Protein AF-A0A3R6Y8K6-F1 (afdb_monomer_lite)

InterPro domains:
  IPR016435 Diphthamide synthesis DPH1/DPH2 [PF01866] (49-139)
  IPR016435 Diphthamide synthesis DPH1/DPH2 [PTHR10762] (1-139)
  IPR016435 Diphthamide synthesis DPH1/DPH2 [SFLDS00032] (7-139)
  IPR016435 Diphthamide synthesis DPH1/DPH2 [TIGR00322] (26-139)
  IPR042263 Diphthamide synthesis DPH1/DPH2, domain 1 [G3DSA:3.40.50.11840] (29-134)

pLDDT: mean 78.63, std 16.56, range [36.56, 95.0]

Radius of gyration: 15.72 Å; chains: 1; bounding box: 45×36×40 Å

Structure (mmCIF, N/CA/C/O backbone):
data_AF-A0A3R6Y8K6-F1
#
_entry.id   AF-A0A3R6Y8K6-F1
#
loop_
_atom_site.group_PDB
_atom_site.id
_atom_site.type_symbol
_atom_site.label_atom_id
_atom_site.label_alt_id
_atom_site.label_comp_id
_atom_site.label_asym_id
_atom_site.label_entity_id
_atom_site.label_seq_id
_atom_site.pdbx_PDB_ins_code
_atom_site.Cartn_x
_atom_site.Cartn_y
_atom_site.Cartn_z
_atom_site.occupancy
_atom_site.B_iso_or_equiv
_atom_site.auth_seq_id
_atom_site.auth_comp_id
_atom_site.auth_asym_id
_atom_site.auth_atom_id
_atom_site.pdbx_PDB_model_num
ATOM 1 N N . MET A 1 1 ? -9.931 20.831 0.660 1.00 36.56 1 MET A N 1
ATOM 2 C CA . MET A 1 1 ? -9.739 20.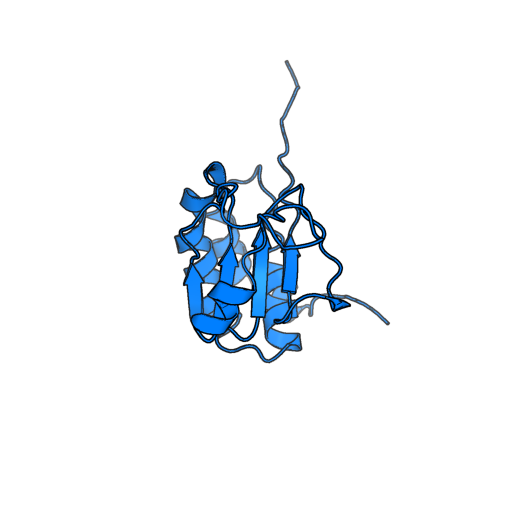622 2.114 1.00 36.56 1 MET A CA 1
ATOM 3 C C . MET A 1 1 ? -8.611 19.622 2.284 1.00 36.56 1 MET A C 1
ATOM 5 O O . MET A 1 1 ? -8.564 18.659 1.531 1.00 36.56 1 MET A O 1
ATOM 9 N N . ALA A 1 2 ? -7.632 19.960 3.118 1.00 43.34 2 ALA A N 1
ATOM 10 C CA . ALA A 1 2 ? -6.252 19.501 3.022 1.00 43.34 2 ALA A CA 1
ATOM 11 C C . ALA A 1 2 ? -6.099 17.971 3.081 1.00 43.34 2 ALA A C 1
ATOM 13 O O . ALA A 1 2 ? -6.470 17.326 4.055 1.00 43.34 2 ALA A O 1
ATOM 14 N N . ASN A 1 3 ? -5.485 17.409 2.040 1.00 56.25 3 ASN A N 1
ATOM 15 C CA . ASN A 1 3 ? -5.030 16.018 1.945 1.00 56.25 3 ASN A CA 1
ATOM 16 C C . ASN A 1 3 ? -3.757 15.815 2.804 1.00 56.25 3 ASN A C 1
ATOM 18 O O . ASN A 1 3 ? -2.821 15.137 2.388 1.00 56.25 3 ASN A O 1
ATOM 22 N N . GLN A 1 4 ? -3.683 16.494 3.951 1.00 70.56 4 GLN A N 1
ATOM 23 C CA . GLN A 1 4 ? -2.531 16.472 4.842 1.00 70.56 4 GLN A CA 1
ATOM 24 C C . GLN A 1 4 ? -2.589 15.199 5.678 1.00 70.56 4 GLN A C 1
ATOM 26 O O . GLN A 1 4 ? -3.627 14.837 6.234 1.00 70.56 4 GLN A O 1
ATOM 31 N N . ILE A 1 5 ? -1.470 14.486 5.683 1.00 80.44 5 ILE A N 1
ATOM 32 C CA . ILE A 1 5 ? -1.254 13.341 6.559 1.00 80.44 5 ILE A CA 1
ATOM 33 C C . ILE A 1 5 ? -1.167 13.906 7.987 1.00 80.44 5 ILE A C 1
ATOM 35 O O . ILE A 1 5 ? -0.481 14.909 8.170 1.00 80.44 5 ILE A O 1
ATOM 39 N N . PRO A 1 6 ? -1.855 13.324 8.984 1.00 85.44 6 PRO A N 1
ATOM 40 C CA . PRO A 1 6 ? -1.759 13.785 10.365 1.00 85.44 6 PRO A CA 1
ATOM 41 C C . PRO A 1 6 ? -0.316 13.785 10.871 1.00 85.44 6 PRO A C 1
ATOM 43 O O . PRO A 1 6 ? 0.444 12.859 10.564 1.00 85.44 6 PRO A O 1
ATOM 46 N N . ASP A 1 7 ? 0.024 14.759 11.717 1.00 81.69 7 ASP A N 1
ATOM 47 C CA . ASP A 1 7 ? 1.358 14.884 12.320 1.00 81.69 7 ASP A CA 1
ATOM 48 C C . ASP A 1 7 ? 1.780 13.625 13.087 1.00 81.69 7 ASP A C 1
ATOM 50 O O . ASP A 1 7 ? 2.961 13.289 13.121 1.00 81.69 7 ASP A O 1
ATOM 54 N N . GLU A 1 8 ? 0.812 12.885 13.632 1.00 83.06 8 GLU A N 1
ATOM 55 C CA . GLU A 1 8 ? 1.028 11.597 14.294 1.00 83.06 8 GLU A CA 1
ATOM 56 C C . GLU A 1 8 ? 1.673 10.564 13.367 1.00 83.06 8 GLU A C 1
ATOM 58 O O . GLU A 1 8 ? 2.550 9.835 13.796 1.00 83.06 8 GLU A O 1
ATOM 63 N N . ILE A 1 9 ? 1.273 10.505 12.092 1.00 85.06 9 ILE A N 1
ATOM 64 C CA . ILE A 1 9 ? 1.857 9.583 11.103 1.00 85.06 9 ILE A CA 1
ATOM 65 C C . ILE A 1 9 ? 3.097 10.217 10.467 1.00 85.06 9 ILE A C 1
ATOM 67 O O . ILE A 1 9 ? 4.031 9.518 10.070 1.00 85.06 9 ILE A O 1
ATOM 71 N N . GLN A 1 10 ? 3.122 11.543 10.337 1.00 85.75 10 GLN A N 1
ATOM 72 C CA . GLN A 1 10 ? 4.230 12.252 9.709 1.00 85.75 10 GLN A CA 1
ATOM 73 C C . GLN A 1 10 ? 5.500 12.224 10.568 1.00 85.75 10 GLN A C 1
ATOM 75 O O . GLN A 1 10 ? 6.577 11.970 10.031 1.00 85.75 10 GLN A O 1
ATOM 80 N N . ASN A 1 11 ? 5.366 12.409 11.882 1.00 85.56 11 ASN A N 1
ATOM 81 C CA . ASN A 1 11 ? 6.485 12.548 12.815 1.00 85.56 11 ASN A CA 1
ATOM 82 C C . ASN A 1 11 ? 6.711 11.307 13.695 1.00 85.56 11 ASN A C 1
ATOM 84 O O . ASN A 1 11 ? 7.466 11.380 14.661 1.00 85.56 11 ASN A O 1
ATOM 88 N N . ASP A 1 12 ? 6.091 10.165 13.378 1.00 89.88 12 ASP A N 1
ATOM 89 C CA . ASP A 1 12 ? 6.307 8.923 14.127 1.00 89.88 12 ASP A CA 1
ATOM 90 C C . ASP A 1 12 ? 7.758 8.416 13.942 1.00 89.88 12 ASP A C 1
ATOM 92 O O . ASP A 1 12 ? 8.160 8.070 12.816 1.00 89.88 12 ASP A O 1
ATOM 96 N N . PRO A 1 13 ? 8.566 8.349 15.020 1.00 90.56 13 PRO A N 1
ATOM 97 C CA . PRO A 1 13 ? 9.948 7.886 14.948 1.00 90.56 13 PRO A CA 1
ATOM 98 C C . PRO A 1 13 ? 10.054 6.379 14.674 1.00 90.56 13 PRO A C 1
ATOM 100 O O . PRO A 1 13 ? 11.005 5.945 14.022 1.00 90.56 13 PRO A O 1
ATOM 103 N N . GLN A 1 14 ? 9.088 5.572 15.124 1.00 91.75 14 GLN A N 1
ATOM 104 C CA . GLN A 1 14 ? 9.072 4.131 14.868 1.00 91.75 14 GLN A CA 1
ATOM 105 C C . GLN A 1 14 ? 8.750 3.848 13.402 1.00 91.75 14 GLN A C 1
ATOM 107 O O . GLN A 1 14 ? 9.412 3.015 12.780 1.00 91.75 14 GLN A O 1
ATOM 112 N N . LEU A 1 15 ? 7.791 4.583 12.830 1.00 90.75 15 LEU A N 1
ATOM 113 C CA . LEU A 1 15 ? 7.467 4.479 11.407 1.00 90.75 15 LEU A CA 1
ATOM 114 C C . LEU A 1 15 ? 8.647 4.911 10.533 1.00 90.75 15 LEU A C 1
ATOM 116 O O . LEU A 1 15 ? 8.945 4.263 9.535 1.00 90.75 15 LEU A O 1
ATOM 120 N N . THR A 1 16 ? 9.346 5.978 10.926 1.00 91.06 16 THR A N 1
ATOM 121 C CA . THR A 1 16 ? 10.542 6.452 10.212 1.00 91.06 16 THR A CA 1
ATOM 122 C C . THR A 1 16 ? 11.611 5.365 10.156 1.00 91.06 16 THR A C 1
ATOM 124 O O . THR A 1 16 ? 12.067 5.010 9.073 1.00 91.06 16 THR A O 1
ATOM 127 N N . LYS A 1 17 ? 11.917 4.748 11.301 1.00 92.12 17 LYS A N 1
ATOM 128 C CA . LYS A 1 17 ? 12.906 3.669 11.401 1.00 92.12 17 LYS A CA 1
ATOM 129 C C . LYS A 1 17 ? 12.516 2.410 10.617 1.00 92.12 17 LYS A C 1
ATOM 131 O O . LYS A 1 17 ? 13.381 1.688 10.132 1.00 92.12 17 LYS A O 1
ATOM 136 N N . ALA A 1 18 ? 11.219 2.127 10.501 1.00 90.88 18 ALA A N 1
ATOM 137 C CA . ALA A 1 18 ? 10.731 1.015 9.692 1.00 90.88 18 ALA A CA 1
ATOM 138 C C . ALA A 1 18 ? 10.849 1.312 8.186 1.00 90.88 18 ALA A C 1
ATOM 140 O O . ALA A 1 18 ? 11.248 0.440 7.418 1.00 90.88 18 ALA A O 1
ATOM 141 N N . ILE A 1 19 ? 10.572 2.552 7.765 1.00 90.00 19 ILE A N 1
ATOM 142 C CA . ILE A 1 19 ? 10.744 2.995 6.371 1.00 90.00 19 ILE A CA 1
ATOM 143 C C . ILE A 1 19 ? 12.223 2.986 5.960 1.00 90.00 19 ILE A C 1
ATOM 145 O O . ILE A 1 19 ? 12.517 2.632 4.825 1.00 90.00 19 ILE A O 1
ATOM 149 N N . GLU A 1 20 ? 13.154 3.296 6.865 1.00 90.06 20 GLU A N 1
ATOM 150 C CA . GLU A 1 20 ? 14.607 3.224 6.611 1.00 90.06 20 GLU A CA 1
ATOM 151 C C . GLU A 1 20 ? 15.109 1.816 6.233 1.00 90.06 20 GLU A C 1
ATOM 153 O O . GLU A 1 20 ? 16.217 1.681 5.719 1.00 90.06 20 GLU A O 1
ATOM 158 N N . GLN A 1 21 ? 14.315 0.760 6.461 1.00 89.06 21 GLN A N 1
ATOM 159 C CA . GLN A 1 21 ? 14.639 -0.595 5.993 1.00 89.06 21 GLN A CA 1
ATOM 160 C C . GLN A 1 21 ? 14.408 -0.780 4.487 1.00 89.06 21 GLN A C 1
ATOM 162 O O . GLN A 1 21 ? 14.933 -1.723 3.893 1.00 89.06 21 GLN A O 1
ATOM 167 N N . LEU A 1 22 ? 13.603 0.089 3.875 1.00 88.19 22 LEU A N 1
ATOM 168 C CA . LEU A 1 22 ? 13.374 0.110 2.438 1.00 88.19 22 LEU A CA 1
ATOM 169 C C . LEU A 1 22 ? 14.529 0.845 1.742 1.00 88.19 22 LEU A C 1
ATOM 171 O O . LEU A 1 22 ? 15.169 1.717 2.333 1.00 88.19 22 LEU A O 1
ATOM 175 N N . PRO A 1 23 ? 14.823 0.506 0.479 1.00 86.19 23 PRO A N 1
ATOM 176 C CA . PRO A 1 23 ? 15.900 1.149 -0.259 1.00 86.19 23 PRO A CA 1
ATOM 177 C C . PRO A 1 23 ? 15.639 2.655 -0.412 1.00 86.19 23 PRO A C 1
ATOM 179 O O . PRO A 1 23 ? 14.575 3.079 -0.861 1.00 86.19 23 PRO A O 1
ATOM 182 N N . TRP A 1 24 ? 16.640 3.462 -0.060 1.00 82.62 24 TRP A N 1
ATOM 183 C CA . TRP A 1 24 ? 16.555 4.927 -0.014 1.00 82.62 24 TRP A CA 1
ATOM 184 C C . TRP A 1 24 ? 16.229 5.576 -1.366 1.00 82.62 24 TRP A C 1
ATOM 186 O O . TRP A 1 24 ? 15.726 6.696 -1.408 1.00 82.62 24 TRP A O 1
ATOM 196 N N . ASN A 1 25 ? 16.517 4.884 -2.469 1.00 81.44 25 ASN A N 1
ATOM 197 C CA . ASN A 1 25 ? 16.289 5.366 -3.825 1.00 81.44 25 ASN A CA 1
ATOM 198 C C . ASN A 1 25 ? 14.876 5.069 -4.354 1.00 81.44 25 ASN A C 1
ATOM 200 O O . ASN A 1 25 ? 14.607 5.396 -5.506 1.00 81.44 25 ASN A O 1
ATOM 204 N N . TYR A 1 26 ? 13.990 4.471 -3.547 1.00 83.31 26 TYR A N 1
ATOM 205 C CA . TYR A 1 26 ? 12.595 4.216 -3.909 1.00 83.31 26 TYR A CA 1
ATOM 206 C C . TYR A 1 26 ? 11.634 4.960 -2.982 1.00 83.31 26 TYR A C 1
ATOM 208 O O . TYR A 1 26 ? 11.719 4.857 -1.756 1.00 83.31 26 TYR A O 1
ATOM 216 N N . ASN A 1 27 ? 10.644 5.641 -3.560 1.00 86.62 27 ASN A N 1
ATOM 217 C CA . ASN A 1 27 ? 9.555 6.242 -2.792 1.00 86.62 27 ASN A CA 1
ATOM 218 C C . ASN A 1 27 ? 8.266 5.413 -2.905 1.00 86.62 27 ASN A C 1
ATOM 220 O O . ASN A 1 27 ? 7.557 5.478 -3.904 1.00 86.62 27 ASN A O 1
ATOM 224 N N . PHE A 1 28 ? 7.934 4.669 -1.849 1.00 88.38 28 PHE A N 1
ATOM 225 C CA . PHE A 1 28 ? 6.712 3.854 -1.771 1.00 88.38 28 PHE A CA 1
ATOM 226 C C . PHE A 1 28 ? 5.507 4.586 -1.152 1.00 88.38 28 PHE A C 1
ATOM 228 O O . PHE A 1 28 ? 4.491 3.954 -0.869 1.00 88.38 28 PHE A O 1
ATOM 235 N N . GLU A 1 29 ? 5.615 5.887 -0.856 1.00 91.06 29 GLU A N 1
ATOM 236 C CA . GLU A 1 29 ? 4.554 6.691 -0.224 1.00 91.06 29 GLU A CA 1
ATOM 237 C C . GLU A 1 29 ? 3.879 6.010 0.999 1.00 91.06 29 GLU A C 1
ATOM 239 O O . GLU A 1 29 ? 2.666 6.110 1.216 1.00 91.06 29 GLU A O 1
ATOM 244 N N . ILE A 1 30 ? 4.654 5.304 1.835 1.00 92.25 30 ILE A N 1
ATOM 245 C CA . ILE A 1 30 ? 4.127 4.458 2.926 1.00 92.25 30 ILE A CA 1
ATOM 246 C C . ILE A 1 30 ? 3.227 5.239 3.891 1.00 92.25 30 ILE A 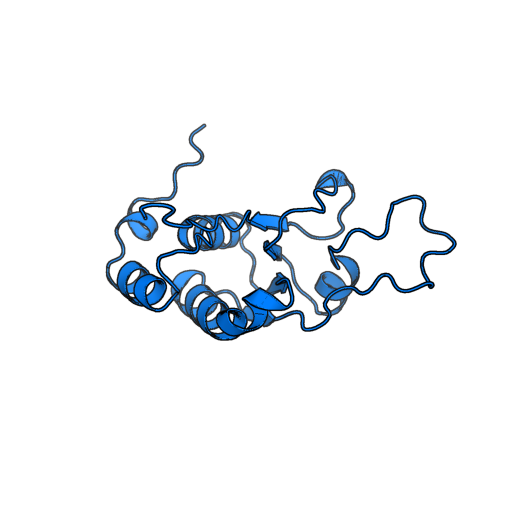C 1
ATOM 248 O O . ILE A 1 30 ? 2.133 4.789 4.231 1.00 92.25 30 ILE A O 1
ATOM 252 N N . ARG A 1 31 ? 3.632 6.452 4.284 1.00 92.31 31 ARG A N 1
ATOM 253 C CA . ARG A 1 31 ? 2.849 7.301 5.203 1.00 92.31 31 ARG A CA 1
ATOM 254 C C . ARG A 1 31 ? 1.470 7.645 4.637 1.00 92.31 31 ARG A C 1
ATOM 256 O O . ARG A 1 31 ? 0.468 7.595 5.350 1.00 92.31 31 ARG A O 1
ATOM 263 N N . LYS A 1 32 ? 1.409 7.953 3.340 1.00 91.06 32 LYS A N 1
ATOM 264 C CA . LYS A 1 32 ? 0.159 8.240 2.623 1.00 91.06 32 LYS A CA 1
ATOM 265 C C . LYS A 1 32 ? -0.712 6.991 2.542 1.00 91.06 32 LYS A C 1
ATOM 267 O O . LYS A 1 32 ? -1.919 7.087 2.749 1.00 91.06 32 LYS A O 1
ATOM 272 N N . THR A 1 33 ? -0.100 5.834 2.301 1.00 93.06 33 THR A N 1
ATOM 273 C CA . THR A 1 33 ? -0.787 4.539 2.264 1.00 93.06 33 THR A CA 1
ATOM 274 C C . THR A 1 33 ? -1.447 4.224 3.606 1.00 93.06 33 THR A C 1
ATOM 276 O O . THR A 1 33 ? -2.652 3.982 3.644 1.00 93.06 33 THR A O 1
ATOM 279 N N . ILE A 1 34 ? -0.715 4.352 4.719 1.00 93.19 34 ILE A N 1
ATOM 280 C CA . ILE A 1 34 ? -1.256 4.170 6.078 1.00 93.19 34 ILE A CA 1
ATOM 281 C C . ILE A 1 34 ? -2.431 5.119 6.325 1.00 93.19 34 ILE A C 1
ATOM 283 O O . ILE A 1 34 ? -3.489 4.697 6.794 1.00 93.19 34 ILE A O 1
ATOM 287 N N . TRP A 1 35 ? -2.271 6.401 5.985 1.00 92.31 35 TRP A N 1
ATOM 288 C CA . TRP A 1 35 ? -3.335 7.382 6.172 1.00 92.31 35 TRP A CA 1
ATOM 289 C C . TRP A 1 35 ? -4.590 7.040 5.367 1.00 92.31 35 TRP A C 1
ATOM 291 O O . TRP A 1 35 ? -5.698 7.113 5.895 1.00 92.31 35 TRP A O 1
ATOM 301 N N . LYS A 1 36 ? -4.436 6.615 4.109 1.00 91.19 36 LYS A N 1
ATOM 302 C CA . LYS A 1 36 ? -5.569 6.245 3.252 1.00 91.19 36 LYS A CA 1
ATOM 303 C C . LYS A 1 36 ? -6.272 4.976 3.717 1.00 91.19 36 LYS A C 1
ATOM 305 O O . LYS A 1 36 ? -7.499 4.955 3.697 1.00 91.19 36 LYS A O 1
ATOM 310 N N . ILE A 1 37 ? -5.534 3.980 4.206 1.00 92.12 37 ILE A N 1
ATOM 311 C CA . ILE A 1 37 ? -6.111 2.776 4.823 1.00 92.12 37 ILE A CA 1
ATOM 312 C C . ILE A 1 37 ? -6.948 3.164 6.050 1.00 92.12 37 ILE A C 1
ATOM 314 O O . ILE A 1 37 ? -8.110 2.764 6.151 1.00 92.12 37 ILE A O 1
ATOM 318 N N . LYS A 1 38 ? -6.409 4.025 6.929 1.00 91.38 38 LYS A N 1
ATOM 319 C CA . LYS A 1 38 ? -7.132 4.529 8.111 1.00 91.38 38 LYS A CA 1
ATOM 320 C C . LYS A 1 38 ? -8.371 5.343 7.734 1.00 91.38 38 LYS A C 1
ATOM 322 O O . LYS A 1 38 ? -9.438 5.106 8.292 1.00 91.38 38 LYS A O 1
ATOM 327 N N . GLN A 1 39 ? -8.268 6.252 6.760 1.00 90.69 39 GLN A N 1
ATOM 328 C CA . GLN A 1 39 ? -9.415 7.019 6.252 1.00 90.69 39 GLN A CA 1
ATOM 329 C C . GLN A 1 39 ? -10.498 6.120 5.647 1.00 90.69 39 GLN A C 1
ATOM 331 O O . GLN A 1 39 ? -11.686 6.409 5.781 1.00 90.69 39 GLN A O 1
ATOM 336 N N . ALA A 1 40 ? -10.100 5.049 4.959 1.00 89.12 40 ALA A N 1
ATOM 337 C CA . ALA A 1 40 ? -11.031 4.105 4.359 1.00 89.12 40 ALA A CA 1
ATOM 338 C C . ALA A 1 40 ? -11.691 3.174 5.390 1.00 89.12 40 ALA A C 1
ATOM 340 O O . ALA A 1 40 ? -12.714 2.572 5.059 1.00 89.12 40 ALA A O 1
ATOM 341 N N . GLY A 1 41 ? -11.131 3.059 6.603 1.00 91.56 41 GLY A N 1
ATOM 342 C CA . GLY A 1 41 ? -11.562 2.095 7.619 1.00 91.56 41 GLY A CA 1
ATOM 343 C C . GLY A 1 41 ? -11.330 0.641 7.198 1.00 91.56 41 GLY A C 1
ATOM 344 O O . GLY A 1 41 ? -12.056 -0.247 7.642 1.00 91.56 41 GLY A O 1
ATOM 345 N N . ALA A 1 42 ? -10.367 0.418 6.302 1.00 93.12 42 ALA A N 1
ATOM 346 C CA . ALA A 1 42 ? -10.103 -0.872 5.682 1.00 93.12 42 ALA A CA 1
ATOM 347 C C . ALA A 1 42 ? -9.421 -1.833 6.662 1.00 93.12 42 ALA A C 1
ATOM 349 O O . ALA A 1 42 ? -8.497 -1.442 7.379 1.00 93.12 42 ALA A O 1
ATOM 350 N N . LYS A 1 43 ? -9.867 -3.091 6.684 1.00 93.06 43 LYS A N 1
ATOM 351 C CA . LYS A 1 43 ? -9.308 -4.143 7.549 1.00 93.06 43 LYS A CA 1
ATOM 352 C C . LYS A 1 43 ? -8.475 -5.158 6.780 1.00 93.06 43 LYS A C 1
ATOM 354 O O . LYS A 1 43 ? -7.624 -5.803 7.391 1.00 93.06 43 LYS A O 1
ATOM 359 N N . ARG A 1 44 ? -8.733 -5.334 5.481 1.00 94.12 44 ARG A N 1
ATOM 360 C CA . ARG A 1 44 ? -8.051 -6.315 4.627 1.00 94.12 44 ARG A CA 1
ATOM 361 C C . ARG A 1 44 ? -7.569 -5.631 3.358 1.00 94.12 44 ARG A C 1
ATOM 363 O O . ARG A 1 44 ? -8.351 -5.336 2.459 1.00 94.12 44 ARG A O 1
ATOM 370 N N . VAL A 1 45 ? -6.266 -5.397 3.283 1.00 95.00 45 VAL A N 1
ATOM 371 C CA . VAL A 1 45 ? -5.650 -4.613 2.213 1.00 95.00 45 VAL A CA 1
ATOM 372 C C . VAL A 1 45 ? -4.913 -5.533 1.246 1.00 95.00 45 VAL A C 1
ATOM 374 O O . VAL A 1 45 ? -3.953 -6.193 1.631 1.00 95.00 45 VAL A O 1
ATOM 377 N N . ALA A 1 46 ? -5.330 -5.561 -0.016 1.00 93.69 46 ALA A N 1
ATOM 378 C CA . ALA A 1 46 ? -4.585 -6.230 -1.077 1.00 93.69 46 ALA A CA 1
ATOM 379 C C . ALA A 1 46 ? -3.422 -5.346 -1.546 1.00 93.69 46 ALA A C 1
ATOM 381 O O . ALA A 1 46 ? -3.619 -4.168 -1.843 1.00 93.69 46 ALA A O 1
ATOM 382 N N . LEU A 1 47 ? -2.219 -5.908 -1.631 1.00 92.38 47 LEU A N 1
ATOM 383 C CA . LEU A 1 47 ? -1.020 -5.228 -2.112 1.00 92.38 47 LEU A CA 1
ATOM 384 C C . LEU A 1 47 ? -0.590 -5.852 -3.434 1.00 92.38 47 LEU A C 1
ATOM 386 O O . LEU A 1 47 ? -0.276 -7.041 -3.481 1.00 92.38 47 LEU A O 1
ATOM 390 N N . GLN A 1 48 ? -0.558 -5.051 -4.493 1.00 89.25 48 GLN A N 1
ATOM 391 C CA . GLN A 1 48 ? -0.073 -5.478 -5.798 1.00 89.25 48 GLN A CA 1
ATOM 392 C C . GLN A 1 48 ? 1.233 -4.775 -6.127 1.00 89.25 48 GLN A C 1
ATOM 394 O O . GLN A 1 48 ? 1.283 -3.546 -6.156 1.00 89.25 48 GLN A O 1
ATOM 399 N N . PHE A 1 49 ? 2.265 -5.562 -6.408 1.00 86.69 49 PHE A N 1
ATOM 400 C CA . PHE A 1 49 ? 3.586 -5.072 -6.780 1.00 86.69 49 PHE A CA 1
ATOM 401 C C . PHE A 1 49 ? 3.949 -5.545 -8.191 1.00 86.69 49 PHE A C 1
ATOM 403 O O . PHE A 1 49 ? 3.536 -6.636 -8.589 1.00 86.69 49 PHE A O 1
ATOM 410 N N . PRO A 1 50 ? 4.755 -4.779 -8.944 1.00 81.50 50 PRO A N 1
ATOM 411 C CA . PRO A 1 50 ? 5.432 -5.309 -10.116 1.00 81.50 50 PRO A CA 1
ATOM 412 C C . PRO A 1 50 ? 6.504 -6.315 -9.675 1.00 81.50 50 PRO A C 1
ATOM 414 O O . PRO A 1 50 ? 7.008 -6.247 -8.552 1.00 81.50 50 PRO A O 1
ATOM 417 N N . GLU A 1 51 ? 6.897 -7.207 -10.584 1.00 79.56 51 GLU A N 1
ATOM 418 C CA . GLU A 1 51 ? 7.845 -8.300 -10.322 1.00 79.56 51 GLU A CA 1
ATOM 419 C C . GLU A 1 51 ? 9.116 -7.836 -9.590 1.00 79.56 51 GLU A C 1
ATOM 421 O O . GLU A 1 51 ? 9.492 -8.397 -8.563 1.00 79.56 51 GLU A O 1
ATOM 426 N N . GLY A 1 52 ? 9.725 -6.739 -10.053 1.00 78.75 52 GLY A N 1
ATOM 427 C CA . GLY A 1 52 ? 10.957 -6.191 -9.474 1.00 78.75 52 GLY A CA 1
ATOM 428 C C . GLY A 1 52 ? 10.819 -5.597 -8.066 1.00 78.75 52 GLY A C 1
ATOM 429 O O . GLY A 1 52 ? 11.834 -5.347 -7.422 1.00 78.75 52 GLY A O 1
ATOM 430 N N . LEU A 1 53 ? 9.597 -5.374 -7.568 1.00 84.06 53 LEU A N 1
ATOM 431 C CA . LEU A 1 53 ? 9.343 -4.804 -6.237 1.00 84.06 53 LEU A CA 1
ATOM 432 C C . LEU A 1 53 ? 8.740 -5.813 -5.250 1.00 84.06 53 LEU A C 1
ATOM 434 O O . LEU A 1 53 ? 8.596 -5.484 -4.072 1.00 84.06 53 LEU A O 1
ATOM 438 N N . LEU A 1 54 ? 8.446 -7.048 -5.683 1.00 84.94 54 LEU A N 1
ATOM 439 C CA . LEU A 1 54 ? 7.942 -8.109 -4.799 1.00 84.94 54 LEU A CA 1
ATOM 440 C C . LEU A 1 54 ? 8.899 -8.416 -3.637 1.00 84.94 54 LEU A C 1
ATOM 442 O O . LEU A 1 54 ? 8.444 -8.796 -2.560 1.00 84.94 54 LEU A O 1
ATOM 446 N N . LEU A 1 55 ? 10.204 -8.179 -3.813 1.00 87.25 55 LEU A N 1
ATOM 447 C CA . LEU A 1 55 ? 11.211 -8.304 -2.753 1.00 87.25 55 LEU A CA 1
ATOM 448 C C . LEU A 1 55 ? 10.878 -7.452 -1.512 1.00 87.25 55 LEU A C 1
ATOM 450 O O . LEU A 1 55 ? 11.210 -7.836 -0.392 1.00 87.25 55 LEU A O 1
ATOM 454 N N . TYR A 1 56 ? 10.199 -6.316 -1.696 1.00 89.50 56 TYR A N 1
ATOM 455 C CA . TYR A 1 56 ? 9.829 -5.397 -0.616 1.00 89.50 56 TYR A CA 1
ATOM 456 C C . TYR A 1 56 ? 8.437 -5.670 -0.040 1.00 89.50 56 TYR A C 1
ATOM 458 O O . TYR A 1 56 ? 8.062 -5.064 0.965 1.00 89.50 56 TYR A O 1
ATOM 466 N N . ALA A 1 57 ? 7.674 -6.592 -0.633 1.00 90.62 57 ALA A N 1
ATOM 467 C CA . ALA A 1 57 ? 6.277 -6.817 -0.283 1.00 90.62 57 ALA A CA 1
ATOM 468 C C . ALA A 1 57 ? 6.096 -7.221 1.186 1.00 90.62 57 ALA A C 1
ATOM 470 O O . ALA A 1 57 ? 5.241 -6.662 1.866 1.00 90.62 57 ALA A O 1
ATOM 471 N N . CYS A 1 58 ? 6.932 -8.132 1.696 1.00 91.50 58 CYS A N 1
ATOM 472 C CA . CYS A 1 58 ? 6.863 -8.585 3.089 1.00 91.50 58 CYS A CA 1
ATOM 473 C C . CYS A 1 58 ? 7.191 -7.467 4.089 1.00 91.50 58 CYS A C 1
ATOM 475 O O . CYS A 1 58 ? 6.538 -7.354 5.121 1.00 91.50 58 CYS A O 1
ATOM 477 N N . VAL A 1 59 ? 8.178 -6.619 3.778 1.00 93.12 59 VAL A N 1
ATOM 478 C CA . VAL A 1 59 ? 8.563 -5.494 4.646 1.00 93.12 59 VAL A CA 1
ATOM 479 C C . VAL A 1 59 ? 7.444 -4.456 4.680 1.00 93.12 59 VAL A C 1
ATOM 481 O O . VAL A 1 59 ? 7.033 -4.012 5.747 1.00 93.12 59 VAL A O 1
ATOM 484 N N . ILE A 1 60 ? 6.896 -4.107 3.515 1.00 92.94 60 ILE A N 1
ATOM 485 C CA . ILE A 1 60 ? 5.780 -3.162 3.410 1.00 92.94 60 ILE A CA 1
ATOM 486 C C . ILE A 1 60 ? 4.536 -3.714 4.120 1.00 92.94 60 ILE A C 1
ATOM 488 O O . ILE A 1 60 ? 3.873 -2.978 4.844 1.00 92.94 60 ILE A O 1
ATOM 492 N N . SER A 1 61 ? 4.253 -5.005 3.960 1.00 94.12 61 SER A N 1
ATOM 493 C CA . SER A 1 61 ? 3.180 -5.726 4.651 1.00 94.12 61 SER A CA 1
ATOM 494 C C . SER A 1 61 ? 3.287 -5.605 6.180 1.00 94.12 61 SER A C 1
ATOM 496 O O . SER A 1 61 ? 2.337 -5.131 6.805 1.00 94.12 61 SER A O 1
ATOM 498 N N . ASP A 1 62 ? 4.450 -5.902 6.773 1.00 94.06 62 ASP A N 1
ATOM 499 C CA . ASP A 1 62 ? 4.674 -5.780 8.228 1.00 94.06 62 ASP A CA 1
ATOM 500 C C . ASP A 1 62 ? 4.515 -4.329 8.719 1.00 94.06 62 ASP A C 1
ATOM 502 O O . ASP A 1 62 ? 3.909 -4.079 9.764 1.00 94.06 62 ASP A O 1
ATOM 506 N N . ILE A 1 63 ? 4.981 -3.344 7.941 1.00 93.94 63 ILE A N 1
ATOM 507 C CA . ILE A 1 63 ? 4.788 -1.923 8.264 1.00 93.94 63 ILE A CA 1
ATOM 508 C C . ILE A 1 63 ? 3.294 -1.565 8.258 1.00 93.94 63 ILE A C 1
ATOM 510 O O . ILE A 1 63 ? 2.796 -0.936 9.195 1.00 93.94 63 ILE A O 1
ATOM 514 N N . LEU A 1 64 ? 2.548 -1.957 7.226 1.00 94.00 64 LEU A N 1
ATOM 515 C CA . LEU A 1 64 ? 1.122 -1.637 7.142 1.00 94.00 64 LEU A CA 1
ATOM 516 C C . LEU A 1 64 ? 0.322 -2.320 8.256 1.00 94.00 64 LEU A C 1
ATOM 518 O O . LEU A 1 64 ? -0.536 -1.679 8.866 1.00 94.00 64 LEU A O 1
ATOM 522 N N . GLU A 1 65 ? 0.643 -3.564 8.591 1.00 94.00 65 GLU A N 1
ATOM 523 C CA . GLU A 1 65 ? -0.009 -4.283 9.687 1.00 94.00 65 GLU A CA 1
ATOM 524 C C . GLU A 1 65 ? 0.241 -3.617 11.041 1.00 94.00 65 GLU A C 1
ATOM 526 O O . GLU A 1 65 ? -0.707 -3.393 11.799 1.00 94.00 65 GLU A O 1
ATOM 531 N N . ARG A 1 66 ? 1.483 -3.203 11.318 1.00 93.19 66 ARG A N 1
ATOM 532 C CA . ARG A 1 66 ? 1.836 -2.533 12.581 1.00 93.19 66 ARG A CA 1
ATOM 533 C C . ARG A 1 66 ? 1.226 -1.145 12.727 1.00 93.19 66 ARG A C 1
ATOM 535 O O . ARG A 1 66 ? 0.720 -0.816 13.796 1.00 93.19 66 ARG A O 1
ATOM 542 N N . PHE A 1 67 ? 1.293 -0.317 11.684 1.00 92.69 67 PHE A N 1
ATOM 543 C CA . PHE A 1 67 ? 0.964 1.111 11.800 1.00 92.69 67 PHE A CA 1
ATOM 544 C C . PHE A 1 67 ? -0.447 1.465 11.316 1.00 92.69 67 PHE A C 1
ATOM 546 O O . PHE A 1 67 ? -1.031 2.448 11.794 1.00 92.69 67 PHE A O 1
ATOM 553 N N . ALA A 1 68 ? -1.013 0.695 10.381 1.00 91.12 68 ALA A N 1
ATOM 554 C CA . ALA A 1 68 ? -2.388 0.876 9.911 1.00 91.12 68 ALA A CA 1
ATOM 555 C C . ALA A 1 68 ? -3.392 -0.033 10.639 1.00 91.12 68 ALA A C 1
ATOM 557 O O . ALA A 1 68 ? -4.574 0.304 10.661 1.00 91.12 68 ALA A O 1
ATOM 558 N N . GLY A 1 69 ? -2.941 -1.133 11.259 1.00 90.75 69 GLY A N 1
ATOM 559 C CA . GLY A 1 69 ? -3.816 -2.087 11.950 1.00 90.75 69 GLY A CA 1
ATOM 560 C C . GLY A 1 69 ? -4.705 -2.899 11.002 1.00 90.75 69 GLY A C 1
ATOM 561 O O . GLY A 1 69 ? -5.757 -3.387 11.413 1.00 90.75 69 GLY A O 1
ATOM 562 N N . ALA A 1 70 ? -4.310 -3.009 9.732 1.00 91.81 70 ALA A N 1
ATOM 563 C CA . ALA A 1 70 ? -5.032 -3.741 8.699 1.00 91.81 70 ALA A CA 1
ATOM 564 C C . ALA A 1 70 ? -4.211 -4.950 8.249 1.00 91.81 70 ALA A C 1
ATOM 566 O O . ALA A 1 70 ? -3.013 -4.815 8.022 1.00 91.81 70 ALA A O 1
ATOM 567 N N . THR A 1 71 ? -4.852 -6.107 8.085 1.00 94.38 71 THR A N 1
ATOM 568 C CA . THR A 1 71 ? -4.201 -7.316 7.567 1.00 94.38 71 THR A CA 1
ATOM 569 C C . THR A 1 71 ? -3.929 -7.149 6.083 1.00 94.38 71 THR A C 1
ATOM 571 O O . THR A 1 71 ? -4.817 -6.750 5.324 1.00 94.38 71 THR A O 1
ATOM 574 N N . SER A 1 72 ? -2.719 -7.479 5.658 1.00 92.56 72 SER A N 1
ATOM 575 C CA . SER A 1 72 ? -2.302 -7.324 4.271 1.00 92.56 72 SER A CA 1
ATOM 576 C C . SER A 1 72 ? -2.319 -8.656 3.519 1.00 92.56 72 SER A C 1
ATOM 578 O O . SER A 1 72 ? -2.054 -9.719 4.075 1.00 92.56 72 SER A O 1
ATOM 580 N N . ILE A 1 73 ? -2.671 -8.611 2.236 1.00 93.00 73 ILE A N 1
ATOM 581 C CA . ILE A 1 73 ? -2.660 -9.759 1.329 1.00 93.00 73 ILE A CA 1
ATOM 582 C C . ILE A 1 73 ? -1.735 -9.395 0.176 1.00 93.00 73 ILE A C 1
ATOM 584 O O . ILE A 1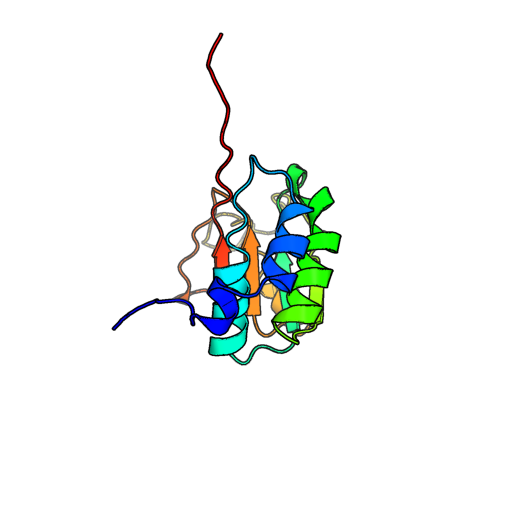 73 ? -2.064 -8.532 -0.636 1.00 93.00 73 ILE A O 1
ATOM 588 N N . ILE A 1 74 ? -0.571 -10.036 0.107 1.00 91.25 74 ILE A N 1
ATOM 589 C CA . ILE A 1 74 ? 0.375 -9.827 -0.990 1.00 91.25 74 ILE A CA 1
ATOM 590 C C . ILE A 1 74 ? -0.138 -10.592 -2.210 1.00 91.25 74 ILE A C 1
ATOM 592 O O . ILE A 1 74 ? -0.234 -11.821 -2.189 1.00 91.25 74 ILE A O 1
ATOM 596 N N . MET A 1 75 ? -0.480 -9.867 -3.272 1.00 85.75 75 MET A N 1
ATOM 597 C CA . MET A 1 75 ? -0.908 -10.465 -4.530 1.00 85.75 75 MET A CA 1
ATOM 598 C C . MET A 1 75 ? 0.327 -10.927 -5.304 1.00 85.75 75 MET A C 1
ATOM 600 O O . MET A 1 75 ? 1.144 -10.115 -5.728 1.00 85.75 75 MET A O 1
ATOM 604 N N . GLY A 1 76 ? 0.474 -12.247 -5.435 1.00 70.69 76 GLY A N 1
ATOM 605 C CA . GLY A 1 76 ? 1.624 -12.879 -6.088 1.00 70.69 76 GLY A CA 1
ATOM 606 C C . GLY A 1 76 ? 1.508 -13.016 -7.607 1.00 70.69 76 GLY A C 1
ATOM 607 O O . GLY A 1 76 ? 2.471 -13.441 -8.236 1.00 70.69 76 GLY A O 1
ATOM 608 N N . ASP A 1 77 ? 0.355 -12.688 -8.201 1.00 64.88 77 ASP A N 1
ATOM 609 C CA . ASP A 1 77 ? 0.192 -12.704 -9.657 1.00 64.88 77 ASP A CA 1
ATOM 610 C C . ASP A 1 77 ? 0.627 -11.339 -10.214 1.00 64.88 77 ASP A C 1
ATOM 612 O O . ASP A 1 77 ? -0.039 -10.315 -10.020 1.00 64.88 77 ASP A O 1
ATOM 616 N N . VAL A 1 78 ? 1.771 -11.316 -10.904 1.00 55.31 78 VAL A N 1
ATOM 617 C CA . VAL A 1 78 ? 2.022 -10.291 -11.918 1.00 55.31 78 VAL A CA 1
ATOM 618 C C . VAL A 1 78 ? 1.010 -10.630 -12.981 1.00 55.31 78 VAL A C 1
ATOM 620 O O . VAL A 1 78 ? 1.199 -11.633 -13.652 1.00 55.31 78 VAL A O 1
ATOM 623 N N . SER A 1 79 ? -0.076 -9.867 -13.086 1.00 50.94 79 SER A N 1
ATOM 624 C CA . SER A 1 79 ? -1.113 -10.089 -14.089 1.00 50.94 79 SER A CA 1
ATOM 625 C C . SER A 1 79 ? -0.465 -10.114 -15.472 1.00 50.94 79 SER A C 1
ATOM 627 O O . SER A 1 79 ? -0.316 -9.085 -16.133 1.00 50.94 79 SER A O 1
ATOM 629 N N . LEU A 1 80 ? -0.031 -11.303 -15.887 1.00 42.84 80 LEU A N 1
ATOM 630 C CA . LEU A 1 80 ? 0.364 -11.597 -17.240 1.00 42.84 80 LEU A CA 1
ATOM 631 C C . LEU A 1 80 ? -0.864 -11.263 -18.080 1.00 42.84 80 LEU A C 1
ATOM 633 O O . LEU A 1 80 ? -1.992 -11.452 -17.603 1.00 42.84 80 LEU A O 1
ATOM 637 N N . PRO A 1 81 ? -0.689 -10.769 -19.312 1.00 43.12 81 PRO A N 1
ATOM 638 C CA . PRO A 1 81 ? -1.801 -10.639 -20.232 1.00 43.12 81 PRO A CA 1
ATOM 639 C C . PRO A 1 81 ? -2.358 -12.046 -20.458 1.00 43.12 81 PRO A C 1
ATOM 641 O O . PRO A 1 81 ? -1.888 -12.796 -21.307 1.00 43.12 81 PRO A O 1
ATOM 644 N N . ARG A 1 82 ? -3.322 -12.470 -19.635 1.00 41.69 82 ARG A N 1
ATOM 645 C CA . ARG A 1 82 ? -4.018 -13.723 -19.863 1.00 41.69 82 ARG A CA 1
ATOM 646 C C . ARG A 1 82 ? -4.828 -13.477 -21.124 1.00 41.69 82 ARG A C 1
ATOM 648 O O . ARG A 1 82 ? -5.750 -12.661 -21.122 1.00 41.69 82 ARG A O 1
ATOM 655 N N . ASP A 1 83 ? -4.537 -14.254 -22.160 1.00 45.09 83 ASP A N 1
ATOM 656 C CA . ASP A 1 83 ? -5.306 -14.404 -23.406 1.00 45.09 83 ASP A CA 1
ATOM 657 C C . ASP A 1 83 ? -6.809 -14.728 -23.197 1.00 45.09 83 ASP A C 1
ATOM 659 O O . ASP A 1 83 ? -7.558 -14.961 -24.148 1.00 45.09 83 ASP A O 1
ATOM 663 N N . HIS A 1 84 ? -7.288 -14.738 -21.951 1.00 40.56 84 HIS A N 1
ATOM 664 C CA . HIS A 1 84 ? -8.671 -14.953 -21.553 1.00 40.56 84 HIS A CA 1
ATOM 665 C C . HIS A 1 84 ? -9.532 -13.683 -21.503 1.00 40.56 84 HIS A C 1
ATOM 667 O O . HIS A 1 84 ? -10.745 -13.798 -21.342 1.00 40.56 84 HIS A O 1
ATOM 673 N N . ALA A 1 85 ? -8.984 -12.490 -21.751 1.00 46.53 85 ALA A N 1
ATOM 674 C CA . ALA A 1 85 ? -9.781 -11.264 -21.885 1.00 46.53 85 ALA A CA 1
ATOM 675 C C . ALA A 1 85 ? -10.381 -11.057 -23.295 1.00 46.53 85 ALA A C 1
ATOM 677 O O . ALA A 1 85 ? -10.623 -9.923 -23.702 1.00 46.53 85 ALA A O 1
ATOM 678 N N . LYS A 1 86 ? -10.682 -12.124 -24.053 1.00 44.03 86 LYS A N 1
ATOM 679 C CA . LYS A 1 86 ? -11.272 -12.024 -25.410 1.00 44.03 86 LYS A CA 1
ATOM 680 C C . LYS A 1 86 ? -12.653 -11.346 -25.470 1.00 44.03 86 LYS A C 1
ATOM 682 O O . LYS A 1 86 ? -13.172 -11.169 -26.566 1.00 44.03 86 LYS A O 1
ATOM 687 N N . ASN A 1 87 ? -13.249 -10.959 -24.337 1.00 43.81 87 ASN A N 1
ATOM 688 C CA . ASN A 1 87 ? -14.541 -10.269 -24.310 1.00 43.81 87 ASN A CA 1
ATOM 689 C C . ASN A 1 87 ? -14.643 -9.107 -23.300 1.00 43.81 87 ASN A C 1
ATOM 691 O O . ASN A 1 87 ? -15.751 -8.689 -22.969 1.00 43.81 87 ASN A O 1
ATOM 695 N N . SER A 1 88 ? -13.522 -8.575 -22.795 1.00 45.47 88 SER A N 1
ATOM 696 C CA . SER A 1 88 ? -13.550 -7.370 -21.953 1.00 45.47 88 SER A CA 1
ATOM 697 C C . SER A 1 88 ? -13.156 -6.152 -22.786 1.00 45.47 88 SER A C 1
ATOM 699 O O . SER A 1 88 ? -12.093 -6.120 -23.394 1.00 45.47 88 SER A O 1
ATOM 701 N N . ARG A 1 89 ? -14.025 -5.137 -22.837 1.00 45.22 89 ARG A N 1
ATOM 702 C CA . ARG A 1 89 ? -13.856 -3.903 -23.635 1.00 45.22 89 ARG A CA 1
ATOM 703 C C . ARG A 1 89 ? -12.776 -2.955 -23.075 1.00 45.22 89 ARG A C 1
ATOM 705 O O . ARG A 1 89 ? -12.636 -1.832 -23.549 1.00 45.22 89 ARG A O 1
ATOM 712 N N . LEU A 1 90 ? -12.030 -3.389 -22.065 1.00 46.88 90 LEU A N 1
ATOM 713 C CA . LEU A 1 90 ? -10.950 -2.644 -21.431 1.00 46.88 90 LEU A CA 1
ATOM 714 C C . LEU A 1 90 ? -9.628 -3.376 -21.718 1.00 46.88 90 LEU A C 1
ATOM 716 O O . LEU A 1 90 ? -9.601 -4.604 -21.611 1.00 46.88 90 LEU A O 1
ATOM 720 N N . PRO A 1 91 ? -8.542 -2.670 -22.089 1.00 41.97 91 PRO A N 1
ATOM 721 C CA . PRO A 1 91 ? -7.217 -3.287 -22.190 1.00 41.97 91 PRO A CA 1
ATOM 722 C C . PRO A 1 91 ? -6.890 -4.010 -20.877 1.00 41.97 91 PRO A C 1
ATOM 724 O O . PRO A 1 91 ? -7.364 -3.569 -19.829 1.00 41.97 91 PRO A O 1
ATOM 727 N N . SER A 1 92 ? -6.124 -5.113 -20.935 1.00 46.62 92 SER A N 1
ATOM 728 C CA . SER A 1 92 ? -5.711 -5.923 -19.776 1.00 46.62 92 SER A CA 1
ATOM 729 C C . SER A 1 92 ? -4.903 -5.073 -18.797 1.00 46.62 92 SER A C 1
ATOM 731 O O . SER A 1 92 ? -3.676 -5.030 -18.811 1.00 46.62 92 SER A O 1
ATOM 733 N N . CYS A 1 93 ? -5.621 -4.297 -18.008 1.00 56.75 93 CYS A N 1
ATOM 734 C CA . CYS A 1 93 ? -5.076 -3.417 -17.016 1.00 56.75 93 CYS A CA 1
ATOM 735 C C . CYS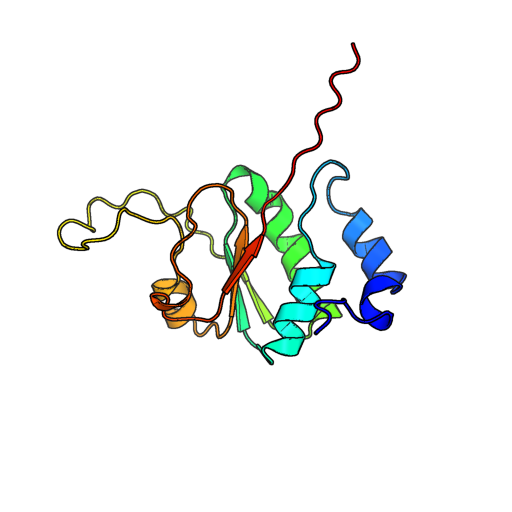 A 1 93 ? -4.509 -4.310 -15.925 1.00 56.75 93 CYS A C 1
ATOM 737 O O . CYS A 1 93 ? -5.214 -5.172 -15.406 1.00 56.75 93 CYS A O 1
ATOM 739 N N . CYS A 1 94 ? -3.249 -4.094 -15.573 1.00 65.69 94 CYS A N 1
ATOM 740 C CA . CYS A 1 94 ? -2.512 -4.899 -14.613 1.00 65.69 94 CYS A CA 1
ATOM 741 C C . CYS A 1 94 ? -3.043 -4.813 -13.166 1.00 65.69 94 CYS A C 1
ATOM 743 O O . CYS A 1 94 ? -2.329 -5.162 -12.236 1.00 65.69 94 CYS A O 1
ATOM 745 N N . VAL A 1 95 ? -4.256 -4.297 -12.959 1.00 74.12 95 VAL A N 1
ATOM 746 C CA . VAL A 1 95 ? -4.934 -4.156 -11.670 1.00 74.12 95 VAL A CA 1
ATOM 747 C C . VAL A 1 95 ? -5.906 -5.319 -11.529 1.00 74.12 95 VAL A C 1
ATOM 749 O O . VAL A 1 95 ? -6.876 -5.408 -12.276 1.00 74.12 95 VAL A O 1
ATOM 752 N N . ASP A 1 96 ? -5.641 -6.203 -10.573 1.00 79.94 96 ASP A N 1
ATOM 753 C CA . ASP A 1 96 ? -6.475 -7.377 -10.307 1.00 79.94 96 ASP A CA 1
ATOM 754 C C . ASP A 1 96 ? -7.440 -7.137 -9.131 1.00 79.94 96 ASP A C 1
ATOM 756 O O . ASP A 1 96 ? -7.327 -7.714 -8.045 1.00 79.94 96 ASP A O 1
ATOM 760 N N . ASP A 1 97 ? -8.383 -6.215 -9.332 1.00 80.00 97 ASP A N 1
ATOM 761 C CA . ASP A 1 97 ? -9.367 -5.835 -8.316 1.00 80.00 97 ASP A CA 1
ATOM 762 C C . ASP A 1 97 ? -10.397 -6.946 -8.045 1.00 80.00 97 ASP A C 1
ATOM 764 O O . ASP A 1 97 ? -10.861 -7.108 -6.912 1.00 80.00 97 ASP A O 1
ATOM 768 N N . LEU A 1 98 ? -10.719 -7.749 -9.065 1.00 83.31 98 LEU A N 1
ATOM 769 C CA . LEU A 1 98 ? -11.622 -8.894 -8.944 1.00 83.31 98 LEU A CA 1
ATOM 770 C C . LEU A 1 98 ? -11.045 -9.971 -8.023 1.00 83.31 98 LEU A C 1
ATOM 772 O O . LEU A 1 98 ? -11.758 -10.442 -7.130 1.00 83.31 98 LEU A O 1
ATOM 776 N N . THR A 1 99 ? -9.768 -10.335 -8.186 1.00 84.62 99 THR A N 1
ATOM 777 C CA . THR A 1 99 ? -9.112 -11.289 -7.281 1.00 84.62 99 THR A CA 1
ATOM 778 C C . THR A 1 99 ? -8.961 -10.700 -5.885 1.00 84.62 99 THR A C 1
ATOM 780 O O . THR A 1 99 ? -9.267 -11.388 -4.910 1.00 84.62 99 THR A O 1
ATOM 783 N N . ALA A 1 100 ? -8.586 -9.421 -5.757 1.00 87.50 100 ALA A N 1
ATOM 784 C CA . ALA A 1 100 ? -8.525 -8.749 -4.456 1.00 87.50 100 ALA A CA 1
ATOM 785 C C . ALA A 1 100 ? -9.867 -8.853 -3.706 1.00 87.50 100 ALA A C 1
ATOM 787 O O . ALA A 1 100 ? -9.911 -9.241 -2.534 1.00 87.50 100 ALA A O 1
ATOM 788 N N . LYS A 1 101 ? -10.977 -8.596 -4.405 1.00 86.25 101 LYS A N 1
ATOM 789 C CA . LYS A 1 101 ? -12.329 -8.736 -3.856 1.00 86.25 101 LYS A CA 1
ATOM 790 C C . LYS A 1 101 ? -12.681 -10.185 -3.518 1.00 86.25 101 LYS A C 1
ATOM 792 O O . LYS A 1 101 ? -13.259 -10.433 -2.461 1.00 86.25 101 LYS A O 1
ATOM 797 N N . ALA A 1 102 ? -12.320 -11.144 -4.370 1.00 86.38 102 ALA A N 1
ATOM 798 C CA . ALA A 1 102 ? -12.543 -12.569 -4.116 1.00 86.38 102 ALA A CA 1
ATOM 799 C C . ALA A 1 102 ? -11.769 -13.079 -2.883 1.00 86.38 102 ALA A C 1
ATOM 801 O O . ALA A 1 102 ? -12.272 -13.925 -2.147 1.00 86.38 102 ALA A O 1
ATOM 802 N N . LEU A 1 103 ? -10.587 -12.515 -2.608 1.00 87.06 103 LEU A N 1
ATOM 803 C CA . LEU A 1 103 ? -9.783 -12.774 -1.403 1.00 87.06 103 LEU A CA 1
ATOM 804 C C . LEU A 1 103 ? -10.295 -12.030 -0.151 1.00 87.06 103 LEU A C 1
ATOM 806 O O . LEU A 1 103 ? -9.717 -12.144 0.941 1.00 87.06 103 LEU A O 1
ATOM 810 N N . GLY A 1 104 ? -11.391 -11.280 -0.294 1.00 88.81 104 GLY A N 1
ATOM 811 C CA . GLY A 1 104 ? -12.047 -10.547 0.782 1.00 88.81 104 GLY A CA 1
ATOM 812 C C . GLY A 1 104 ? -11.314 -9.273 1.191 1.00 88.81 104 GLY A C 1
ATOM 813 O O . GLY A 1 104 ? -11.458 -8.851 2.338 1.00 88.81 104 GLY A O 1
ATOM 814 N N . ALA A 1 105 ? -10.501 -8.686 0.310 1.00 91.81 105 ALA A N 1
ATOM 815 C CA . ALA A 1 105 ? -9.955 -7.358 0.548 1.00 91.81 105 ALA A CA 1
ATOM 816 C C . ALA A 1 105 ? -11.063 -6.296 0.447 1.00 91.81 105 ALA A C 1
ATOM 818 O O . ALA A 1 105 ? -11.980 -6.404 -0.371 1.00 91.81 105 ALA A O 1
ATOM 819 N N . ASP A 1 106 ? -10.962 -5.255 1.269 1.00 91.25 106 ASP A N 1
ATOM 820 C CA . ASP A 1 106 ? -11.832 -4.073 1.244 1.00 91.25 106 ASP A CA 1
ATOM 821 C C . ASP A 1 106 ? -11.102 -2.809 0.754 1.00 91.25 106 ASP A C 1
ATOM 823 O O . ASP A 1 106 ? -11.736 -1.789 0.460 1.00 91.25 106 ASP A O 1
ATOM 827 N N . PHE A 1 107 ? -9.780 -2.899 0.586 1.00 93.00 107 PHE A N 1
ATOM 828 C CA . PHE A 1 107 ? -8.942 -1.878 -0.028 1.00 93.00 107 PHE A CA 1
ATOM 829 C C . PHE A 1 107 ? -7.801 -2.506 -0.830 1.00 93.00 107 PHE A C 1
ATOM 831 O O . PHE A 1 107 ? -7.300 -3.571 -0.476 1.00 93.00 107 PHE A O 1
ATOM 838 N N . MET A 1 108 ? -7.360 -1.834 -1.888 1.00 91.31 108 MET A N 1
ATOM 839 C CA . MET A 1 108 ? -6.250 -2.282 -2.725 1.00 91.31 108 MET A CA 1
ATOM 840 C C . MET A 1 108 ? -5.197 -1.184 -2.882 1.00 91.31 108 MET A C 1
ATOM 842 O O . MET A 1 108 ? -5.522 -0.028 -3.140 1.00 91.31 108 MET A O 1
ATOM 846 N N . VAL A 1 109 ? -3.924 -1.541 -2.757 1.00 91.50 109 VAL A N 1
ATOM 847 C CA . VAL A 1 109 ? -2.797 -0.663 -3.079 1.00 91.50 109 VAL A CA 1
ATOM 848 C C . VAL A 1 109 ? -2.089 -1.244 -4.291 1.00 91.50 109 VAL A C 1
ATOM 850 O O . VAL A 1 109 ? -1.566 -2.357 -4.234 1.00 91.50 109 VAL A O 1
ATOM 853 N N . HIS A 1 110 ? -2.094 -0.495 -5.390 1.00 89.19 110 HIS A N 1
ATOM 854 C CA . HIS A 1 110 ? -1.391 -0.858 -6.613 1.00 89.19 110 HIS A CA 1
ATOM 855 C C . HIS A 1 110 ? -0.119 -0.019 -6.726 1.00 89.19 110 HIS A C 1
ATOM 857 O O . HIS A 1 110 ? -0.185 1.195 -6.942 1.00 89.19 110 HIS A O 1
ATOM 863 N N . TYR A 1 111 ? 1.032 -0.669 -6.578 1.00 86.00 111 TYR A N 1
ATOM 864 C CA . TYR A 1 111 ? 2.334 -0.072 -6.847 1.00 86.00 111 TYR A CA 1
ATOM 865 C C . TYR A 1 111 ? 2.639 -0.265 -8.334 1.00 86.00 111 TYR A C 1
ATOM 867 O O . TYR A 1 111 ? 2.657 -1.396 -8.809 1.00 86.00 111 TYR A O 1
ATOM 875 N N . GLY A 1 112 ? 2.858 0.809 -9.092 1.00 75.25 112 GLY A N 1
ATOM 876 C CA . GLY A 1 112 ? 3.125 0.677 -10.526 1.00 75.25 112 GLY A CA 1
ATOM 877 C C . GLY A 1 112 ? 3.043 1.984 -11.305 1.00 75.25 112 GLY A C 1
ATOM 878 O O . GLY A 1 112 ? 2.685 3.030 -10.767 1.00 75.25 112 GLY A O 1
ATOM 879 N N . HIS A 1 113 ? 3.391 1.917 -12.593 1.00 62.19 113 HIS A N 1
ATOM 880 C CA . HIS A 1 113 ? 3.553 3.102 -13.446 1.00 62.19 113 HIS A CA 1
ATOM 881 C C . HIS A 1 113 ? 2.521 3.241 -14.569 1.00 62.19 113 HIS A C 1
ATOM 883 O O . HIS A 1 113 ? 2.452 4.303 -15.179 1.00 62.19 113 HIS A O 1
ATOM 889 N N . SER A 1 114 ? 1.747 2.197 -14.891 1.00 53.09 114 SER A N 1
ATOM 890 C CA . SER A 1 114 ? 1.180 2.093 -16.251 1.00 53.09 114 SER A CA 1
ATOM 891 C C . SER A 1 114 ? -0.332 1.893 -16.355 1.00 53.09 114 SER A C 1
ATOM 893 O O . SER A 1 114 ? -0.889 2.166 -17.415 1.00 53.09 114 SER A O 1
ATOM 895 N N . CYS A 1 115 ? -1.030 1.462 -15.304 1.00 57.44 115 CYS A N 1
ATOM 896 C CA . CYS A 1 115 ? -2.461 1.157 -15.398 1.00 57.44 115 CYS A CA 1
ATOM 897 C C . CYS A 1 115 ? -3.286 2.049 -14.474 1.00 57.44 115 CYS A C 1
ATOM 899 O O . CYS A 1 115 ? -3.682 1.638 -13.393 1.00 57.44 115 CYS A O 1
ATOM 901 N N . LEU A 1 116 ? -3.563 3.279 -14.910 1.00 59.12 116 LEU A N 1
ATOM 902 C CA . LEU A 1 116 ? -4.565 4.130 -14.268 1.00 59.12 116 LEU A CA 1
ATOM 903 C C . LEU A 1 116 ? -5.946 3.780 -14.815 1.00 59.12 116 LEU A C 1
ATOM 905 O O . LEU A 1 116 ? -6.425 4.398 -15.768 1.00 59.12 116 LEU A O 1
ATOM 909 N N . VAL A 1 117 ? -6.587 2.773 -14.228 1.00 61.34 117 VAL A N 1
ATOM 910 C CA . VAL A 1 117 ? -8.005 2.530 -14.499 1.00 61.34 117 VAL A CA 1
ATOM 911 C C . VAL A 1 117 ? -8.843 3.501 -13.672 1.00 61.34 117 VAL A C 1
ATOM 913 O O . VAL A 1 117 ? -8.549 3.691 -12.486 1.00 61.34 117 VAL A O 1
ATOM 916 N N . PRO A 1 118 ? -9.872 4.136 -14.271 1.00 60.25 118 PRO A N 1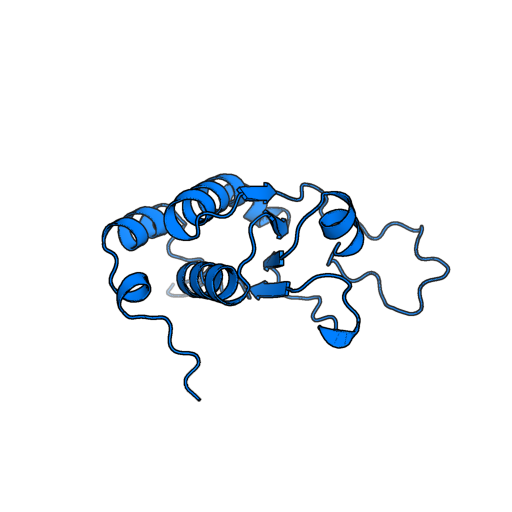
ATOM 917 C CA . PRO A 1 118 ? -10.769 5.013 -13.534 1.00 60.25 118 PRO A CA 1
ATOM 918 C C . PRO A 1 118 ? -11.310 4.310 -12.288 1.00 60.25 118 PRO A C 1
ATOM 920 O O . PRO A 1 118 ? -11.862 3.218 -12.373 1.00 60.25 118 PRO A O 1
ATOM 923 N N . ILE A 1 119 ? -11.167 4.942 -11.124 1.00 61.47 119 ILE A N 1
ATOM 924 C CA . ILE A 1 119 ? -11.568 4.354 -9.836 1.00 61.47 119 ILE A CA 1
ATOM 925 C C . ILE A 1 119 ? -13.072 4.009 -9.842 1.00 61.47 119 ILE A C 1
ATOM 927 O O . ILE A 1 119 ? -13.480 3.019 -9.240 1.00 61.47 119 ILE A O 1
ATOM 931 N N . ASP A 1 120 ? -13.875 4.747 -10.616 1.00 61.16 120 ASP A N 1
ATOM 932 C CA . ASP A 1 120 ? -15.323 4.552 -10.766 1.00 61.16 120 ASP A CA 1
ATOM 933 C C . ASP A 1 120 ? -15.721 3.238 -11.458 1.00 61.16 120 ASP A C 1
ATOM 935 O O . ASP A 1 120 ? -16.880 2.833 -11.373 1.00 61.16 120 ASP A O 1
ATOM 939 N N . VAL A 1 121 ? -14.791 2.563 -12.144 1.00 64.00 121 VAL A N 1
ATOM 940 C CA . VAL A 1 121 ? -15.062 1.270 -12.800 1.00 64.00 121 VAL A CA 1
ATOM 941 C C . VAL A 1 121 ? -14.499 0.075 -12.029 1.00 64.00 121 VAL A C 1
ATOM 943 O O . VAL A 1 121 ? -14.643 -1.061 -12.474 1.00 64.00 121 VAL A O 1
ATOM 946 N N . THR A 1 122 ? -13.872 0.320 -10.878 1.00 68.50 122 THR A N 1
ATOM 947 C CA . THR A 1 122 ? -13.238 -0.716 -10.056 1.00 68.50 122 THR A CA 1
ATOM 948 C C . THR A 1 122 ? -14.166 -1.189 -8.946 1.00 68.50 122 THR A C 1
ATOM 950 O O . THR A 1 122 ? -14.984 -0.439 -8.411 1.00 68.50 122 THR A O 1
ATOM 953 N N . THR A 1 123 ? -14.073 -2.469 -8.604 1.00 75.88 123 THR A N 1
ATOM 954 C CA . THR A 1 123 ? -15.012 -3.117 -7.678 1.00 75.88 123 THR A CA 1
ATOM 955 C C . THR A 1 123 ? -14.633 -2.976 -6.200 1.00 75.88 123 THR A C 1
ATOM 957 O O . THR A 1 123 ? -15.436 -3.350 -5.334 1.00 75.88 123 THR A O 1
ATOM 960 N N . ILE A 1 124 ? -13.441 -2.434 -5.923 1.00 84.31 124 ILE A N 1
ATOM 961 C CA . ILE A 1 124 ? -12.840 -2.210 -4.603 1.00 84.31 124 ILE A CA 1
ATOM 962 C C . ILE A 1 124 ? -12.205 -0.812 -4.546 1.00 84.31 124 ILE A C 1
ATOM 964 O O . ILE A 1 124 ? -11.706 -0.306 -5.548 1.00 84.31 124 ILE A O 1
ATOM 968 N N . LYS A 1 125 ? -12.191 -0.178 -3.366 1.00 86.56 125 LYS A N 1
ATOM 969 C CA . LYS A 1 125 ? -11.473 1.093 -3.177 1.00 86.56 125 LYS A CA 1
ATOM 970 C C . LYS A 1 125 ? -9.979 0.870 -3.375 1.00 86.56 125 LYS A C 1
ATOM 972 O O . LYS A 1 125 ? -9.432 -0.091 -2.836 1.00 86.56 125 LYS A O 1
ATOM 977 N N . MET A 1 126 ? -9.315 1.784 -4.076 1.00 87.38 126 MET A N 1
ATOM 978 C CA . MET A 1 126 ? -7.897 1.631 -4.375 1.00 87.38 126 MET A CA 1
ATOM 979 C C . MET A 1 126 ? -7.068 2.900 -4.225 1.00 87.38 126 MET A C 1
ATOM 981 O O . MET A 1 126 ? -7.560 4.018 -4.392 1.00 87.38 126 MET A O 1
ATOM 985 N N . LEU A 1 127 ? -5.787 2.693 -3.930 1.00 88.50 127 LEU A N 1
ATOM 986 C CA . LEU A 1 127 ? -4.732 3.692 -3.957 1.00 88.50 127 LEU A CA 1
ATOM 987 C C . LEU A 1 127 ? -3.682 3.283 -4.989 1.00 88.50 127 LEU A C 1
ATOM 989 O O . LEU A 1 127 ? -3.084 2.215 -4.885 1.00 88.50 127 LEU A O 1
ATOM 993 N N . TYR A 1 128 ? -3.426 4.174 -5.939 1.00 86.44 128 TYR A N 1
ATOM 994 C CA . TYR A 1 128 ? -2.286 4.066 -6.839 1.00 86.44 128 TYR A CA 1
ATOM 995 C C . TYR A 1 128 ? -1.069 4.733 -6.203 1.00 86.44 128 TYR A C 1
ATOM 997 O O . TYR A 1 128 ? -1.144 5.900 -5.799 1.00 86.44 128 TYR A O 1
ATOM 1005 N N . VAL A 1 129 ? 0.037 3.995 -6.126 1.00 86.31 129 VAL A N 1
ATOM 1006 C CA . VAL A 1 129 ? 1.332 4.499 -5.665 1.00 86.31 129 VAL A CA 1
ATOM 1007 C C . VAL A 1 129 ? 2.311 4.452 -6.828 1.00 86.31 129 VAL A C 1
ATOM 1009 O O . VAL A 1 129 ? 2.695 3.380 -7.300 1.00 86.31 129 VAL A O 1
ATOM 1012 N N . PHE A 1 130 ? 2.729 5.636 -7.269 1.00 80.81 130 PHE A N 1
ATOM 1013 C CA . PHE A 1 130 ? 3.806 5.774 -8.238 1.00 80.81 130 PHE A CA 1
ATOM 1014 C C . PHE A 1 130 ? 5.131 5.631 -7.510 1.00 80.81 130 PHE A C 1
ATOM 1016 O O . PHE A 1 130 ? 5.482 6.468 -6.681 1.00 80.81 130 PHE A O 1
ATOM 1023 N N . VAL A 1 131 ? 5.847 4.552 -7.810 1.00 73.06 131 VAL A N 1
ATOM 1024 C CA . VAL A 1 131 ? 7.157 4.308 -7.216 1.00 73.06 131 VAL A CA 1
ATOM 1025 C C . VAL A 1 131 ? 8.192 5.096 -8.008 1.00 73.06 131 VAL A C 1
ATOM 1027 O O . VAL A 1 131 ? 8.547 4.710 -9.119 1.00 73.06 131 VAL A O 1
ATOM 1030 N N . ASP A 1 132 ? 8.636 6.223 -7.463 1.00 72.50 132 ASP A N 1
ATOM 1031 C CA . ASP A 1 132 ? 9.725 7.006 -8.051 1.00 72.50 132 ASP A CA 1
ATOM 1032 C C . ASP A 1 132 ? 11.074 6.346 -7.724 1.00 72.50 132 ASP A C 1
ATOM 1034 O O . ASP A 1 132 ? 11.267 5.883 -6.593 1.00 72.50 132 ASP A O 1
ATOM 1038 N N . ILE A 1 133 ? 11.968 6.279 -8.715 1.00 70.44 133 ILE A N 1
ATOM 1039 C CA . ILE A 1 133 ? 13.318 5.728 -8.580 1.00 70.44 133 ILE A CA 1
ATOM 1040 C C . ILE A 1 133 ? 14.306 6.854 -8.843 1.00 70.44 133 ILE A C 1
ATOM 1042 O O . ILE A 1 133 ? 14.524 7.257 -9.987 1.00 70.44 133 ILE A O 1
ATOM 1046 N N . THR A 1 134 ? 14.959 7.322 -7.786 1.00 69.44 134 THR A N 1
ATOM 1047 C CA . THR A 1 134 ? 16.018 8.318 -7.921 1.00 69.44 134 THR A CA 1
ATOM 1048 C C . THR A 1 134 ? 17.284 7.621 -8.411 1.00 69.44 134 THR A C 1
ATOM 1050 O O . THR A 1 134 ? 17.869 6.805 -7.699 1.00 6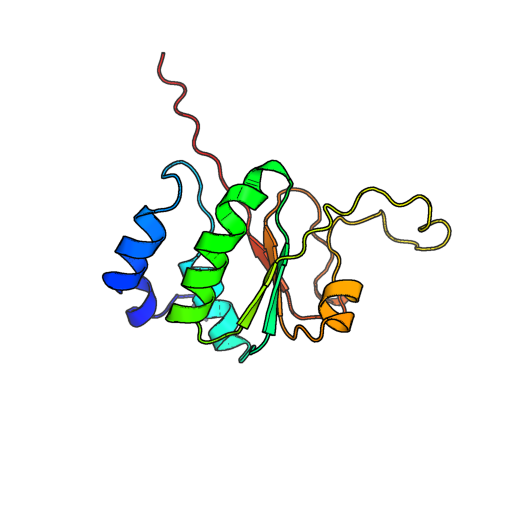9.44 134 THR A O 1
ATOM 1053 N N . ILE A 1 135 ? 17.712 7.931 -9.634 1.00 67.31 135 ILE A N 1
ATOM 1054 C CA . ILE A 1 135 ? 18.995 7.479 -10.179 1.00 67.31 135 ILE A CA 1
ATOM 1055 C C . ILE A 1 135 ? 19.948 8.665 -10.122 1.00 67.31 135 ILE A C 1
ATOM 1057 O O . ILE A 1 135 ? 19.725 9.678 -10.784 1.00 67.31 135 ILE A O 1
ATOM 1061 N N . ASP A 1 136 ? 21.001 8.546 -9.318 1.00 65.00 136 ASP A N 1
ATOM 1062 C CA . ASP A 1 136 ? 22.086 9.516 -9.332 1.00 65.00 136 ASP A CA 1
ATOM 1063 C C . ASP A 1 136 ? 22.896 9.333 -10.623 1.00 65.00 136 ASP A C 1
ATOM 1065 O O . ASP A 1 136 ? 23.516 8.294 -10.847 1.00 65.00 136 ASP A O 1
ATOM 1069 N N . VAL A 1 137 ? 22.817 10.323 -11.511 1.00 68.75 137 VAL A N 1
ATOM 1070 C CA . VAL A 1 137 ? 23.529 10.347 -12.798 1.00 68.75 137 VAL A CA 1
ATOM 1071 C C . VAL A 1 137 ? 24.848 11.114 -12.719 1.00 68.75 137 VAL A C 1
ATOM 1073 O O . VAL A 1 137 ? 25.459 11.362 -13.759 1.00 68.75 137 VAL A O 1
ATOM 1076 N N . SER A 1 138 ? 25.291 11.519 -11.523 1.00 57.66 138 SER A N 1
ATOM 1077 C CA . SER A 1 138 ? 26.586 12.177 -11.379 1.00 57.66 138 SER A CA 1
ATOM 1078 C C . SER A 1 138 ? 27.725 11.174 -11.623 1.00 57.66 138 SER A C 1
ATOM 1080 O O . SER A 1 138 ? 27.938 10.220 -10.878 1.00 57.66 138 SER A O 1
ATOM 1082 N N . HIS A 1 139 ? 28.398 11.381 -12.755 1.00 49.28 139 HIS A N 1
ATOM 1083 C CA . HIS A 1 139 ? 29.571 10.664 -13.248 1.00 49.28 139 HIS A CA 1
ATOM 1084 C C . HIS A 1 139 ? 30.745 11.640 -13.312 1.00 49.28 139 HIS A C 1
ATOM 1086 O O . HIS A 1 139 ? 30.506 12.800 -13.728 1.00 49.28 139 HIS A O 1
#

Secondary structure (DSSP, 8-state):
---PPPHHHHS-HHHHHHHTTS-TTEE--HHHHHHHHHHHT-SEEEEE--GGGGGGHHHHHHHHHHHH--EEEEE-------TT-TT-SS---S--HHHHHHTT-SEEEEE-SS----GGG-SSEEEEE--EE------

Foldseek 3Di:
DDLDQDPCLVVPPVLVVLCVVDDPQKDQVLSSVLSVLQVLVWAEEEEEDAPVCVVCVVSSQVSSCVRNVHHYDYDPDQQDVPPPVPPPPDRSASDPLVVCVVVVGQEYEYEDDDGDDPCVVGPHHYDYTDIGGDDPPDD

Organism: Aphanomyces astaci (NCBI:txid112090)

Sequence (139 aa):
MANQIPDEIQNDPQLTKAIEQLPWNYNFEIRKTIWKIKQAGAKRVALQFPEGLLLYACVISDILERFAGATSIIMGDVSLPRDHAKNSRLPSCCVDDLTAKALGADFMVHYGHSCLVPIDVTTIKMLYVFVDITIDVSH